Protein AF-A0A9E1PZZ2-F1 (afdb_monomer_lite)

pLDDT: mean 87.6, std 9.43, range [58.75, 97.75]

Secondary structure (DSSP, 8-state):
-HHHHHHHHHHHHHHHHGGGG-----EEEEEEEPPPHHHHHHTT-SS--S--EEEEEEE--TTSTTTT-EEEEEEE-TT--EEEEEE-TTSSEEEEEEBSSSEEEEEETTSSSP--EEEE-TT-SB----EE-TT--EE---

Radius of gyration: 22.01 Å; chains: 1; bounding box: 67×45×46 Å

Foldseek 3Di:
DVVVVVVVVVVVVCVVCVVVPDDDFDKDKDWDKDDDLVVLVVVPDDDDSHIWIWIFIAGCDPPDPRHGHGPDTGTDPSPWAWADWDAWPVSQKIWTFTAQAQWIWMWGPPDPPTDTDIDGRPVPRGQHDWDADPVRDTDGDD

Structure (mmCIF, N/CA/C/O backbone):
data_AF-A0A9E1PZZ2-F1
#
_entry.id   AF-A0A9E1PZZ2-F1
#
loop_
_atom_site.group_PDB
_atom_site.id
_atom_site.type_symbol
_atom_site.label_atom_id
_atom_site.label_alt_id
_atom_site.label_comp_id
_atom_site.label_asym_id
_atom_site.label_entity_id
_atom_site.label_seq_id
_atom_site.pdbx_PDB_ins_code
_atom_site.Cartn_x
_atom_site.Cartn_y
_atom_site.Cartn_z
_atom_site.occupancy
_atom_site.B_iso_or_equiv
_atom_site.auth_seq_id
_atom_site.auth_comp_id
_atom_site.auth_asym_id
_atom_site.auth_atom_id
_atom_site.pdbx_PDB_model_num
ATOM 1 N N . MET A 1 1 ? -44.918 -27.837 21.536 1.00 60.53 1 MET A N 1
ATOM 2 C CA . MET A 1 1 ? -45.113 -26.482 20.959 1.00 60.53 1 MET A CA 1
ATOM 3 C C . MET A 1 1 ? -44.473 -25.364 21.783 1.00 60.53 1 MET A C 1
ATOM 5 O O . MET A 1 1 ? -43.634 -24.670 21.232 1.00 60.53 1 MET A O 1
ATOM 9 N N . ARG A 1 2 ? -44.773 -25.207 23.084 1.00 61.25 2 ARG A N 1
ATOM 10 C CA . ARG A 1 2 ? -44.131 -24.196 23.960 1.00 61.25 2 ARG A CA 1
ATOM 11 C C . ARG A 1 2 ? -42.585 -24.153 23.950 1.00 61.25 2 ARG A C 1
ATOM 13 O O . ARG A 1 2 ? -42.059 -23.053 23.819 1.00 61.25 2 ARG A O 1
ATOM 20 N N . PRO A 1 3 ? -41.846 -25.280 24.020 1.00 66.56 3 PRO A N 1
ATOM 21 C CA . PRO A 1 3 ? -40.379 -25.225 23.999 1.00 66.56 3 PRO A CA 1
ATOM 22 C C . PRO A 1 3 ? -39.826 -24.777 22.638 1.00 66.56 3 PRO A C 1
ATOM 24 O O . PRO A 1 3 ? -38.843 -24.049 22.586 1.00 66.56 3 PRO A O 1
ATOM 27 N N . LEU A 1 4 ? -40.509 -25.124 21.541 1.00 66.44 4 LEU A N 1
ATOM 28 C CA . LEU A 1 4 ? -40.108 -24.749 20.182 1.00 66.44 4 LEU A CA 1
ATOM 29 C C . LEU A 1 4 ? -40.251 -23.235 19.946 1.00 66.44 4 LEU A C 1
ATOM 31 O O . LEU A 1 4 ? -39.358 -22.604 19.393 1.00 66.44 4 LEU A O 1
ATOM 35 N N . ILE A 1 5 ? -41.353 -22.649 20.427 1.00 72.62 5 ILE A N 1
ATOM 36 C CA . ILE A 1 5 ? -41.614 -21.202 20.355 1.00 72.62 5 ILE A CA 1
ATOM 37 C C . ILE A 1 5 ? -40.597 -20.430 21.211 1.00 72.62 5 ILE A C 1
ATOM 39 O O . ILE A 1 5 ? -40.106 -19.386 20.791 1.00 72.62 5 ILE A O 1
ATOM 43 N N . SER A 1 6 ? -40.230 -20.970 22.378 1.00 73.38 6 SER A N 1
ATOM 44 C CA . SER A 1 6 ? -39.243 -20.353 23.270 1.00 73.38 6 SER A CA 1
ATOM 45 C C . SER A 1 6 ? -37.824 -20.371 22.684 1.00 73.38 6 SER A C 1
ATOM 47 O O . SER A 1 6 ? -37.115 -19.371 22.782 1.00 73.38 6 SER A O 1
ATOM 49 N N . CYS A 1 7 ? -37.416 -21.464 22.028 1.00 76.19 7 CYS A N 1
ATOM 50 C CA . CYS A 1 7 ? -36.134 -21.531 21.318 1.00 76.19 7 CYS A CA 1
ATOM 51 C C . CYS A 1 7 ? -36.087 -20.576 20.118 1.00 76.19 7 CYS A C 1
ATOM 53 O O . CYS A 1 7 ? -35.076 -19.907 19.910 1.00 76.19 7 CYS A O 1
ATOM 55 N N . LEU A 1 8 ? -37.182 -20.471 19.358 1.00 77.50 8 LEU A N 1
ATOM 56 C CA . LEU A 1 8 ? -37.257 -19.582 18.198 1.00 77.50 8 LEU A CA 1
ATOM 57 C C . LEU A 1 8 ? -37.185 -18.102 18.610 1.00 77.50 8 LEU A C 1
ATOM 59 O O . LEU A 1 8 ? -36.470 -17.324 17.985 1.00 77.50 8 LEU A O 1
ATOM 63 N N . ALA A 1 9 ? -37.862 -17.728 19.700 1.00 79.06 9 ALA A N 1
ATOM 64 C CA . ALA A 1 9 ? -37.795 -16.378 20.255 1.00 79.06 9 ALA A CA 1
ATOM 65 C C . ALA A 1 9 ? -36.381 -16.023 20.746 1.00 79.06 9 ALA A C 1
ATOM 67 O O . ALA A 1 9 ? -35.890 -14.928 20.477 1.00 79.06 9 ALA A O 1
ATOM 68 N N . MET A 1 10 ? -35.697 -16.955 21.417 1.00 79.25 10 MET A N 1
ATOM 69 C CA . MET A 1 10 ? -34.330 -16.741 21.901 1.00 79.25 10 MET A CA 1
ATOM 70 C C . MET A 1 10 ? -33.323 -16.609 20.746 1.00 79.25 10 MET A C 1
ATOM 72 O O . MET A 1 10 ? -32.471 -15.723 20.782 1.00 79.25 10 MET A O 1
ATOM 76 N N . ALA A 1 11 ? -33.462 -17.414 19.687 1.00 81.56 11 ALA A N 1
ATOM 77 C CA . ALA A 1 11 ? -32.647 -17.281 18.478 1.00 81.56 11 ALA A CA 1
ATOM 78 C C . ALA A 1 11 ? -32.848 -15.916 17.796 1.00 81.56 11 ALA A C 1
ATOM 80 O O . ALA A 1 11 ? -31.878 -15.285 17.379 1.00 81.56 11 ALA A O 1
ATOM 81 N N . LEU A 1 12 ? -34.089 -15.420 17.749 1.00 82.19 12 LEU A N 1
ATOM 82 C CA . LEU A 1 12 ? -34.405 -14.109 17.182 1.00 82.19 12 LEU A CA 1
ATOM 83 C C . LEU A 1 12 ? -33.720 -12.970 17.956 1.00 82.19 12 LEU A C 1
ATOM 85 O O . LEU A 1 12 ? -33.122 -12.082 17.353 1.00 82.19 12 LEU A O 1
ATOM 89 N N . VAL A 1 13 ? -33.754 -13.019 19.293 1.00 81.69 13 VAL A N 1
ATOM 90 C CA . VAL A 1 13 ? -33.103 -12.015 20.156 1.00 81.69 13 VAL A CA 1
ATOM 91 C C . VAL A 1 13 ? -31.589 -11.985 19.934 1.00 81.69 13 VAL A C 1
ATOM 93 O O . VAL A 1 13 ? -31.007 -10.904 19.847 1.00 81.69 13 VAL A O 1
ATOM 96 N N . VAL A 1 14 ? -30.953 -13.151 19.785 1.00 80.06 14 VAL A N 1
ATOM 97 C CA . VAL A 1 14 ? -29.512 -13.238 19.504 1.00 80.06 14 VAL A CA 1
ATOM 98 C C . VAL A 1 14 ? -29.174 -12.619 18.144 1.00 80.06 14 VAL A C 1
ATOM 100 O O . VAL A 1 14 ? -28.228 -11.838 18.058 1.00 80.06 14 VAL A O 1
ATOM 103 N N . VAL A 1 15 ? -29.969 -12.887 17.102 1.00 83.00 15 VAL A N 1
ATOM 104 C CA . VAL A 1 15 ? -29.759 -12.318 15.757 1.00 83.00 15 VAL A CA 1
ATOM 105 C C . VAL A 1 15 ? -29.866 -10.788 15.759 1.00 83.00 15 VAL A C 1
ATOM 107 O O . VAL A 1 15 ? -29.046 -10.121 15.133 1.00 83.00 15 VAL A O 1
ATOM 110 N N . PHE A 1 16 ? -30.818 -10.212 16.500 1.00 78.50 16 PHE A N 1
ATOM 111 C CA . PHE A 1 16 ? -30.976 -8.752 16.583 1.00 78.50 16 PHE A CA 1
ATOM 112 C C . PHE A 1 16 ? -29.943 -8.059 17.487 1.00 78.50 16 PHE A C 1
ATOM 114 O O . PHE A 1 16 ? -29.658 -6.876 17.295 1.00 78.50 16 PHE A O 1
ATOM 121 N N . ALA A 1 17 ? -29.366 -8.766 18.463 1.00 74.38 17 ALA A N 1
ATOM 122 C CA . ALA A 1 17 ? -28.331 -8.220 19.344 1.00 74.38 17 ALA A CA 1
ATOM 123 C C . ALA A 1 17 ? -26.915 -8.318 18.746 1.00 74.38 17 ALA A C 1
ATOM 125 O O . ALA A 1 17 ? -26.090 -7.439 18.995 1.00 74.38 17 ALA A O 1
ATOM 126 N N . ALA A 1 18 ? -26.642 -9.340 17.928 1.00 69.19 18 ALA A N 1
ATOM 127 C CA . ALA A 1 18 ? -25.339 -9.604 17.315 1.00 69.19 18 ALA A CA 1
ATOM 128 C C . ALA A 1 18 ? -24.690 -8.419 16.560 1.00 69.19 18 ALA A C 1
ATOM 130 O O . ALA A 1 18 ? -23.506 -8.169 16.798 1.00 69.19 18 ALA A O 1
ATOM 131 N N . PRO A 1 19 ? -25.391 -7.638 15.708 1.00 68.06 19 PRO A N 1
ATOM 132 C CA . PRO A 1 19 ? -24.743 -6.568 14.943 1.00 68.06 19 PRO A CA 1
ATOM 133 C C . PRO A 1 19 ? -24.208 -5.432 15.823 1.00 68.06 19 PRO A C 1
ATOM 135 O O . PRO A 1 19 ? -23.284 -4.739 15.413 1.00 68.06 19 PRO A O 1
ATOM 138 N N . LYS A 1 20 ? -24.713 -5.265 17.056 1.00 64.19 20 LYS A N 1
ATOM 139 C CA . LYS A 1 20 ? -24.199 -4.252 17.997 1.00 64.19 20 LYS A CA 1
ATOM 140 C C . LYS A 1 20 ? -22.818 -4.592 18.564 1.00 64.19 20 LYS A C 1
ATOM 142 O O . LYS A 1 20 ? -22.167 -3.718 19.127 1.00 64.19 20 LYS A O 1
ATOM 147 N N . PHE A 1 21 ? -22.381 -5.842 18.429 1.00 66.00 21 PHE A N 1
ATOM 148 C CA . PHE A 1 21 ? -21.064 -6.297 18.873 1.00 66.00 21 PHE A CA 1
ATOM 149 C C . PHE A 1 21 ? -20.049 -6.388 17.730 1.00 66.00 21 PHE A C 1
ATOM 151 O O . PHE A 1 21 ? -18.867 -6.613 17.986 1.00 66.00 21 PHE A O 1
ATOM 158 N N . ALA A 1 22 ? -20.477 -6.178 16.483 1.00 67.56 22 ALA A N 1
ATOM 159 C CA . ALA A 1 22 ? -19.568 -6.089 15.354 1.00 67.56 22 ALA A CA 1
ATOM 160 C C . ALA A 1 22 ? -18.898 -4.707 15.356 1.00 67.56 22 ALA A C 1
ATOM 162 O O . ALA A 1 22 ? -19.509 -3.704 14.991 1.00 67.56 22 ALA A O 1
ATOM 163 N N . LYS A 1 23 ? -17.634 -4.647 15.787 1.00 69.75 23 LYS A N 1
ATOM 164 C CA . LYS A 1 23 ? -16.780 -3.480 15.554 1.00 69.75 23 LYS A CA 1
ATOM 165 C C . LYS A 1 23 ? -16.082 -3.661 14.213 1.00 69.75 23 LYS A C 1
ATOM 167 O O . LYS A 1 23 ? -15.309 -4.600 14.055 1.00 69.75 23 LYS A O 1
ATOM 172 N N . SER A 1 24 ? -16.383 -2.785 13.262 1.00 77.62 24 SER A N 1
ATOM 173 C CA . SER A 1 24 ? -15.588 -2.642 12.046 1.00 77.62 24 SER A CA 1
ATOM 174 C C . SER A 1 24 ? -14.614 -1.500 12.268 1.00 77.62 24 SER A C 1
ATOM 176 O O . SER A 1 24 ? -15.032 -0.415 12.662 1.00 77.62 24 SER A O 1
ATOM 178 N N . GLU A 1 25 ? -13.337 -1.740 12.014 1.00 86.69 25 GLU A N 1
ATOM 179 C CA . GLU A 1 25 ? -12.354 -0.666 11.915 1.00 86.69 25 GLU A CA 1
ATOM 180 C C 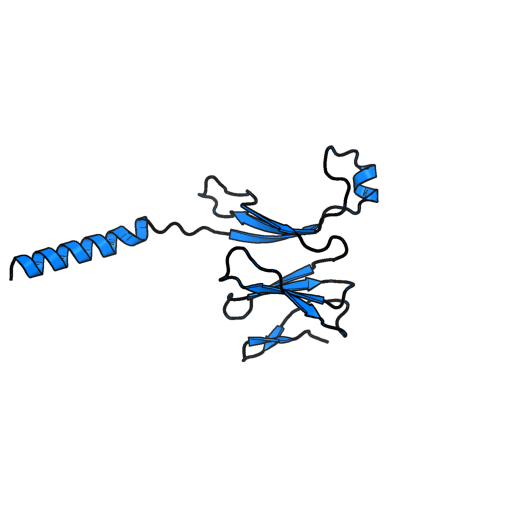. GLU A 1 25 ? -12.547 0.052 10.570 1.00 86.69 25 GLU A C 1
ATOM 182 O O . GLU A 1 25 ? -12.947 -0.574 9.581 1.00 86.69 25 GLU A O 1
ATOM 187 N N . ILE A 1 26 ? -12.282 1.359 10.524 1.00 94.00 26 ILE A N 1
ATOM 188 C CA . ILE A 1 26 ? -12.217 2.118 9.271 1.00 94.00 26 ILE A CA 1
ATOM 189 C C . ILE A 1 26 ? -10.750 2.464 9.069 1.00 94.00 26 ILE A C 1
ATOM 191 O O . ILE A 1 26 ? -10.209 3.316 9.764 1.00 94.00 26 ILE A O 1
ATOM 195 N N . LEU A 1 27 ? -10.086 1.764 8.152 1.00 94.25 27 LEU A N 1
ATOM 196 C CA . LEU A 1 27 ? -8.637 1.844 7.986 1.00 94.25 27 LEU A CA 1
ATOM 197 C C . LEU A 1 27 ? -8.257 2.455 6.638 1.00 94.25 27 LEU A C 1
ATOM 199 O O . LEU A 1 27 ? -8.891 2.184 5.619 1.00 94.25 27 LEU A O 1
ATOM 203 N N . ALA A 1 28 ? -7.172 3.222 6.631 1.00 95.12 28 ALA A N 1
ATOM 204 C CA . ALA A 1 28 ? -6.498 3.692 5.429 1.00 95.12 28 ALA A CA 1
ATOM 205 C C . ALA A 1 28 ? -5.134 3.009 5.279 1.00 95.12 28 ALA A C 1
ATOM 207 O O . ALA A 1 28 ? -4.408 2.817 6.253 1.00 95.12 28 ALA A O 1
ATOM 208 N N . MET A 1 29 ? -4.773 2.682 4.040 1.00 94.75 29 MET A N 1
ATOM 209 C CA . MET A 1 29 ? -3.437 2.226 3.669 1.00 94.75 29 MET A CA 1
ATOM 210 C C . MET A 1 29 ? -2.712 3.371 2.962 1.00 94.75 29 MET A C 1
ATOM 212 O O . MET A 1 29 ? -3.225 3.899 1.976 1.00 94.75 29 MET A O 1
ATOM 216 N N . MET A 1 30 ? -1.538 3.758 3.459 1.00 95.69 30 MET A N 1
ATOM 217 C CA . MET A 1 30 ? -0.820 4.938 2.980 1.00 95.69 30 MET A CA 1
ATOM 218 C C . MET A 1 30 ? 0.648 4.622 2.703 1.00 95.69 30 MET A C 1
ATOM 220 O O . MET A 1 30 ? 1.376 4.223 3.611 1.00 95.69 30 MET A O 1
ATOM 224 N N . ASN A 1 31 ? 1.088 4.855 1.464 1.00 95.50 31 ASN A N 1
ATOM 225 C CA . ASN A 1 31 ? 2.511 4.890 1.134 1.00 95.50 31 ASN A CA 1
ATOM 226 C C . ASN A 1 31 ? 3.160 6.074 1.854 1.00 95.50 31 ASN A C 1
ATOM 228 O O . ASN A 1 31 ? 2.625 7.184 1.840 1.00 95.50 31 ASN A O 1
ATOM 232 N N . TYR A 1 32 ? 4.323 5.854 2.455 1.00 94.38 32 TYR A N 1
ATOM 233 C CA . TYR A 1 32 ? 5.124 6.933 3.012 1.00 94.38 32 TYR A CA 1
ATOM 234 C C . TYR A 1 32 ? 6.594 6.750 2.648 1.00 94.38 32 TYR A C 1
ATOM 236 O O . TYR A 1 32 ? 7.106 5.632 2.572 1.00 94.38 32 TYR A O 1
ATOM 244 N N . GLU A 1 33 ? 7.292 7.872 2.522 1.00 92.38 33 GLU A N 1
ATOM 245 C CA . GLU A 1 33 ? 8.747 7.923 2.508 1.00 92.38 33 GLU A CA 1
ATOM 246 C C . GLU A 1 33 ? 9.242 8.980 3.499 1.00 92.38 33 GLU A C 1
ATOM 248 O O . GLU A 1 33 ? 8.584 9.989 3.763 1.00 92.38 33 GLU A O 1
ATOM 253 N N . SER A 1 34 ? 10.421 8.756 4.068 1.00 89.69 34 SER A N 1
ATOM 254 C CA . SER A 1 34 ? 11.164 9.822 4.728 1.00 89.69 34 SER A CA 1
ATOM 255 C C . SER A 1 34 ? 11.982 10.602 3.702 1.00 89.69 34 SER A C 1
ATOM 257 O O . SER A 1 34 ? 12.267 10.125 2.604 1.00 89.69 34 SER A O 1
ATOM 259 N N . LYS A 1 35 ? 12.500 11.766 4.109 1.00 85.69 35 LYS A N 1
ATOM 260 C CA . LYS A 1 35 ? 13.506 12.463 3.302 1.00 85.69 35 LYS A CA 1
ATOM 261 C C . LYS A 1 35 ? 14.745 11.581 3.056 1.00 85.69 35 LYS A C 1
ATOM 263 O O . LYS A 1 35 ? 15.025 10.688 3.866 1.00 85.69 35 LYS A O 1
ATOM 268 N N . PRO A 1 36 ? 15.523 11.862 1.995 1.00 84.19 36 PRO A N 1
ATOM 269 C CA . PRO A 1 36 ? 16.820 11.231 1.781 1.00 84.19 36 PRO A CA 1
ATOM 270 C C . PRO A 1 36 ? 17.743 11.399 2.993 1.00 84.19 36 PRO A C 1
ATOM 272 O O . PRO A 1 36 ? 17.677 12.410 3.698 1.00 84.19 36 PRO A O 1
ATOM 275 N N . ALA A 1 37 ? 18.643 10.436 3.206 1.00 82.38 37 ALA A N 1
ATOM 276 C CA . ALA A 1 37 ? 19.528 10.403 4.373 1.00 82.38 37 ALA A CA 1
ATOM 277 C C . ALA A 1 37 ? 20.340 11.701 4.547 1.00 82.38 37 ALA A C 1
ATOM 279 O O . ALA A 1 37 ? 20.471 12.212 5.658 1.00 82.38 37 ALA A O 1
ATOM 280 N N . ASP A 1 38 ? 20.833 12.288 3.455 1.00 81.75 38 ASP A N 1
ATOM 281 C CA . ASP A 1 38 ? 21.615 13.527 3.520 1.00 81.75 38 ASP A CA 1
ATOM 282 C C . ASP A 1 38 ? 20.765 14.745 3.902 1.00 81.75 38 ASP A C 1
ATOM 284 O O . ASP A 1 38 ? 21.204 15.592 4.682 1.00 81.75 38 ASP A O 1
ATOM 288 N N . SER A 1 39 ? 19.503 14.791 3.465 1.00 83.06 39 SER A N 1
ATOM 289 C CA . SER A 1 39 ? 18.546 15.797 3.932 1.00 83.06 39 SER A CA 1
ATOM 290 C C . SER A 1 39 ? 18.179 15.595 5.405 1.00 83.06 39 SER A C 1
ATOM 292 O O . SER A 1 39 ? 18.058 16.573 6.140 1.00 83.06 39 SER A O 1
ATOM 294 N N . LEU A 1 40 ? 18.034 14.349 5.870 1.00 80.56 40 LEU A N 1
ATOM 295 C CA . LEU A 1 40 ? 17.760 14.049 7.281 1.00 80.56 40 LEU A CA 1
ATOM 296 C C . LEU A 1 40 ? 18.913 14.486 8.195 1.00 80.56 40 LEU A C 1
ATOM 298 O O . LEU A 1 40 ? 18.663 15.052 9.261 1.00 80.56 40 LEU A O 1
ATOM 302 N N . LYS A 1 41 ? 20.171 14.299 7.767 1.00 78.19 41 LYS A N 1
ATOM 303 C CA . LYS A 1 41 ? 21.357 14.796 8.492 1.00 78.19 41 LYS A CA 1
ATOM 304 C C . LYS A 1 41 ? 21.322 16.318 8.655 1.00 78.19 41 LYS A C 1
ATOM 306 O O . LYS A 1 41 ? 21.615 16.818 9.740 1.00 78.19 41 LYS A O 1
ATOM 311 N N . ALA A 1 42 ? 20.932 17.047 7.606 1.00 81.31 42 ALA A N 1
ATOM 312 C CA . ALA A 1 42 ? 20.863 18.508 7.630 1.00 81.31 42 ALA A CA 1
ATOM 313 C C . ALA A 1 42 ? 19.786 19.047 8.591 1.00 81.31 42 ALA A C 1
ATOM 315 O O . ALA A 1 42 ? 19.959 20.117 9.170 1.00 81.31 42 ALA A O 1
ATOM 316 N N . LEU A 1 43 ? 18.699 18.296 8.804 1.00 81.31 43 LEU A N 1
ATOM 317 C CA . LEU A 1 43 ? 17.570 18.724 9.635 1.00 81.31 43 LEU A CA 1
ATOM 318 C C . LEU A 1 43 ? 17.801 18.586 11.150 1.00 81.31 43 LEU A C 1
ATOM 320 O O . LEU A 1 43 ? 16.936 18.995 11.920 1.00 81.31 43 LEU A O 1
ATOM 324 N N . LYS A 1 44 ? 18.941 18.029 11.593 1.00 77.06 44 LYS A N 1
ATOM 325 C CA . LYS A 1 44 ? 19.305 17.844 13.018 1.00 77.06 44 LYS A CA 1
ATOM 326 C C . LYS A 1 44 ? 18.192 17.208 13.878 1.00 77.06 44 LYS A C 1
ATOM 328 O O . LYS A 1 44 ? 18.121 17.455 15.079 1.00 77.06 44 LYS A O 1
ATOM 333 N N . LEU A 1 45 ? 17.332 16.384 13.275 1.00 76.69 45 LEU A N 1
ATOM 334 C CA . LEU A 1 45 ? 16.214 15.743 13.967 1.00 76.69 45 LEU A CA 1
ATOM 335 C C . LEU A 1 45 ? 16.717 14.660 14.931 1.00 76.69 45 LEU A C 1
ATOM 337 O O . LEU A 1 45 ? 17.683 13.946 14.646 1.00 76.69 45 LEU A O 1
ATOM 341 N N . THR A 1 46 ? 16.033 14.506 16.063 1.00 70.75 46 THR A N 1
ATOM 342 C CA . THR A 1 46 ? 16.231 13.381 16.982 1.00 70.75 46 THR A CA 1
ATOM 343 C C . THR A 1 46 ? 15.423 12.188 16.469 1.00 70.75 46 THR A C 1
ATOM 345 O O . THR A 1 46 ? 14.216 12.117 16.681 1.00 70.75 46 THR A O 1
ATOM 348 N N . GLY A 1 47 ? 16.062 11.283 15.725 1.00 72.25 47 GLY A N 1
ATOM 349 C CA . GLY A 1 47 ? 15.408 10.115 15.128 1.00 72.25 47 GLY A CA 1
ATOM 350 C C . GLY A 1 47 ? 16.328 9.315 14.203 1.00 72.25 47 GLY A C 1
ATOM 351 O O . GLY A 1 47 ? 17.514 9.629 14.071 1.00 72.25 47 GLY A O 1
ATOM 352 N N . ALA A 1 48 ? 15.781 8.274 13.566 1.00 72.06 48 ALA A N 1
ATOM 353 C CA . ALA A 1 48 ? 16.503 7.470 12.580 1.00 72.06 48 ALA A CA 1
ATOM 354 C C . ALA A 1 48 ? 17.003 8.351 11.421 1.00 72.06 48 ALA A C 1
ATOM 356 O O . ALA A 1 48 ? 16.268 9.193 10.906 1.00 72.06 48 ALA A O 1
ATOM 357 N N . ARG A 1 49 ? 18.268 8.166 11.026 1.00 77.69 49 ARG A N 1
ATOM 358 C CA . ARG A 1 49 ? 18.937 8.977 9.989 1.00 77.69 49 ARG A CA 1
ATOM 359 C C . ARG A 1 49 ? 18.979 8.310 8.616 1.00 77.69 49 ARG A C 1
ATOM 361 O O . ARG A 1 49 ? 19.567 8.857 7.686 1.00 77.69 49 ARG A O 1
ATOM 368 N N . GLU A 1 50 ? 18.386 7.133 8.503 1.00 85.50 50 GLU A N 1
ATOM 369 C CA . GLU A 1 50 ? 18.299 6.376 7.260 1.00 85.50 50 GLU A CA 1
ATOM 370 C C . GLU A 1 50 ? 17.000 6.714 6.532 1.00 85.50 50 GLU A C 1
ATOM 372 O O . GLU A 1 50 ? 15.986 7.012 7.169 1.00 85.50 50 GLU A O 1
ATOM 377 N N . ARG A 1 51 ? 17.033 6.659 5.194 1.00 88.75 51 ARG A N 1
ATOM 378 C CA . ARG A 1 51 ? 15.807 6.765 4.403 1.00 88.75 51 ARG A CA 1
ATOM 379 C C . ARG A 1 51 ? 14.920 5.571 4.743 1.00 88.75 51 ARG A C 1
ATOM 381 O O . ARG A 1 51 ? 15.381 4.434 4.728 1.00 88.75 51 ARG A O 1
ATOM 388 N N . ARG A 1 52 ? 13.655 5.832 5.042 1.00 91.75 52 ARG A N 1
ATOM 389 C CA . ARG A 1 52 ? 12.636 4.812 5.263 1.00 91.75 52 ARG A CA 1
ATOM 390 C C . ARG A 1 52 ? 11.568 4.947 4.205 1.00 91.75 52 ARG A C 1
ATOM 392 O O . ARG A 1 52 ? 11.184 6.055 3.848 1.00 91.75 52 ARG A O 1
ATOM 399 N N . GLU A 1 53 ? 11.060 3.809 3.784 1.00 93.69 53 GLU A N 1
ATOM 400 C CA . GLU A 1 53 ? 9.890 3.713 2.937 1.00 93.69 53 G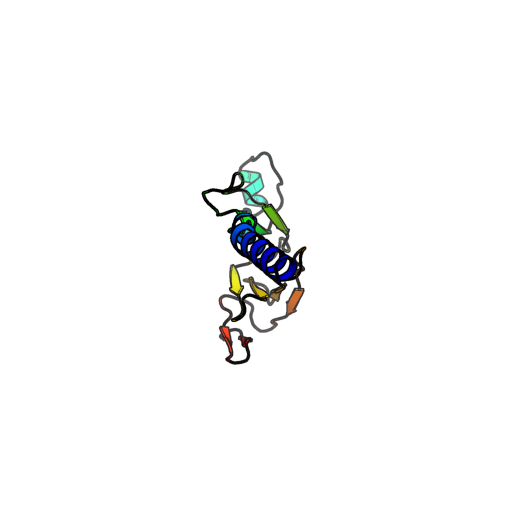LU A CA 1
ATOM 401 C C . GLU A 1 53 ? 9.022 2.578 3.451 1.00 93.69 53 GLU A C 1
ATOM 403 O O . GLU A 1 53 ? 9.528 1.601 4.016 1.00 93.69 53 GLU A O 1
ATOM 408 N N . GLY A 1 54 ? 7.717 2.720 3.308 1.00 94.81 54 GLY A N 1
ATOM 409 C CA . GLY A 1 54 ? 6.801 1.727 3.820 1.00 94.81 54 GLY A CA 1
ATOM 410 C C . GLY A 1 54 ? 5.357 2.053 3.524 1.00 94.81 54 GLY A C 1
ATOM 411 O O . GLY A 1 54 ? 5.025 3.013 2.825 1.00 94.81 54 GLY A O 1
ATOM 412 N N . ILE A 1 55 ? 4.504 1.223 4.102 1.00 96.00 55 ILE A N 1
ATOM 413 C CA . ILE A 1 55 ? 3.064 1.388 4.079 1.00 96.00 55 ILE A CA 1
ATOM 414 C C . ILE A 1 55 ? 2.570 1.448 5.513 1.00 96.00 55 ILE A C 1
ATOM 416 O O . ILE A 1 55 ? 2.757 0.509 6.287 1.00 96.00 55 ILE A O 1
ATOM 420 N N . ALA A 1 56 ? 1.909 2.547 5.849 1.00 96.06 56 ALA A N 1
ATOM 421 C CA 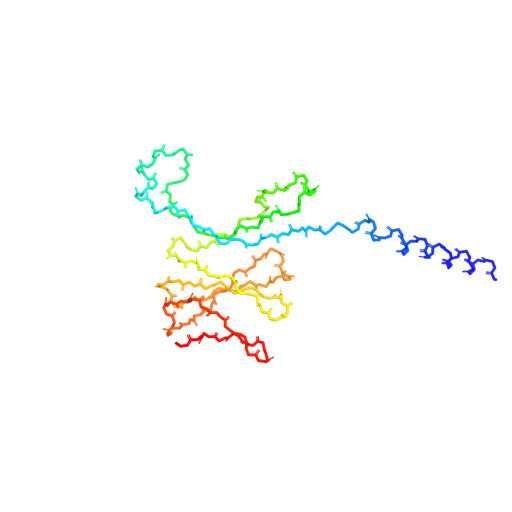. ALA A 1 56 ? 1.226 2.712 7.116 1.00 96.06 56 ALA A CA 1
ATOM 422 C C . ALA A 1 56 ? -0.233 2.258 6.986 1.00 96.06 56 ALA A C 1
ATOM 424 O O . ALA A 1 56 ? -0.930 2.650 6.049 1.00 96.06 56 ALA A O 1
ATOM 425 N N . ILE A 1 57 ? -0.699 1.466 7.951 1.00 95.31 57 ILE A N 1
ATOM 426 C CA . ILE A 1 57 ? -2.124 1.214 8.178 1.00 95.31 57 ILE A CA 1
ATOM 427 C C . ILE A 1 57 ? -2.580 2.171 9.270 1.00 95.31 57 ILE A C 1
ATOM 429 O O . ILE A 1 57 ? -2.098 2.084 10.399 1.00 95.31 57 ILE A O 1
ATOM 433 N N . ILE A 1 58 ? -3.464 3.100 8.927 1.00 97.25 58 ILE A N 1
ATOM 434 C CA . ILE A 1 58 ? -3.907 4.188 9.801 1.00 97.25 58 ILE A CA 1
ATOM 435 C C . ILE A 1 58 ? -5.381 3.998 10.120 1.00 97.25 58 ILE A C 1
ATOM 437 O O . ILE A 1 58 ? -6.178 3.755 9.217 1.00 97.25 58 ILE A O 1
ATOM 441 N N . ASP A 1 59 ? -5.744 4.143 11.388 1.00 97.31 59 ASP A N 1
ATOM 442 C CA . ASP A 1 59 ? -7.148 4.220 11.777 1.00 97.31 59 ASP A CA 1
ATOM 443 C C . ASP A 1 59 ? -7.721 5.584 11.393 1.00 97.31 59 ASP A C 1
ATOM 445 O O . ASP A 1 59 ? -7.232 6.629 11.829 1.00 97.31 59 ASP A O 1
ATOM 449 N N . VAL A 1 60 ? -8.749 5.576 10.557 1.00 97.50 60 VAL A N 1
ATOM 450 C CA . VAL A 1 60 ? -9.429 6.774 10.067 1.00 97.50 60 VAL A CA 1
ATOM 451 C C . VAL A 1 60 ? -10.896 6.816 10.495 1.00 97.50 60 VAL A C 1
ATOM 453 O O . VAL A 1 60 ? -11.640 7.654 9.989 1.00 97.50 60 VAL A O 1
ATOM 456 N N . ASP A 1 61 ? -11.323 5.976 11.448 1.00 96.25 61 ASP A N 1
ATOM 457 C CA . ASP A 1 61 ? -12.635 6.122 12.085 1.00 96.25 61 ASP A CA 1
ATOM 458 C C . ASP A 1 61 ? -12.609 7.296 13.077 1.00 96.25 61 ASP A C 1
ATOM 460 O O . ASP A 1 61 ? -11.960 7.195 14.121 1.00 96.25 61 ASP A O 1
ATOM 464 N N . PRO A 1 62 ? -13.331 8.404 12.822 1.00 95.38 62 PRO A N 1
ATOM 465 C CA . PRO A 1 62 ? -13.340 9.560 13.719 1.00 95.38 62 PRO A CA 1
ATOM 466 C C . PRO A 1 62 ? -13.890 9.252 15.119 1.00 95.38 62 PRO A C 1
ATOM 468 O O . PRO A 1 62 ? -13.659 10.027 16.046 1.00 95.38 62 PRO A O 1
ATOM 471 N N . ASN A 1 63 ? -14.617 8.144 15.295 1.00 93.38 63 ASN A N 1
ATOM 472 C CA . ASN A 1 63 ? -15.169 7.732 16.585 1.00 93.38 63 ASN A CA 1
ATOM 473 C C . ASN A 1 63 ? -14.242 6.778 17.354 1.00 93.38 63 ASN A C 1
ATOM 475 O O . ASN A 1 63 ? -14.518 6.456 18.515 1.00 93.38 63 ASN A O 1
ATOM 479 N N . ALA A 1 64 ? -13.160 6.302 16.732 1.00 93.12 64 ALA A N 1
ATOM 480 C CA . ALA A 1 64 ? -12.243 5.375 17.369 1.00 93.12 64 ALA A CA 1
ATOM 481 C C . ALA A 1 64 ? -11.276 6.105 18.326 1.00 93.12 64 ALA A C 1
ATOM 483 O O . ALA A 1 64 ? -10.730 7.156 17.987 1.00 93.12 64 ALA A O 1
ATOM 484 N N . PRO A 1 65 ? -10.939 5.524 19.498 1.00 94.44 65 PRO A N 1
ATOM 485 C CA . PRO A 1 65 ? -9.870 6.036 20.375 1.00 94.44 65 PRO A CA 1
ATOM 486 C C . PRO A 1 65 ? -8.476 6.047 19.719 1.00 94.44 65 PRO A C 1
ATOM 488 O O . PRO A 1 65 ? -7.495 6.577 20.262 1.00 94.44 65 PRO A O 1
ATOM 491 N N . THR A 1 66 ? -8.366 5.372 18.583 1.00 96.62 66 THR A N 1
ATOM 492 C CA . THR A 1 66 ? -7.170 5.205 17.771 1.00 96.62 66 THR A CA 1
ATOM 493 C C . THR A 1 66 ? -7.174 6.073 16.518 1.00 96.62 66 THR A C 1
ATOM 495 O O . THR A 1 66 ? -6.185 6.023 15.797 1.00 96.62 66 THR A O 1
ATOM 498 N N . PHE A 1 67 ? -8.189 6.922 16.305 1.00 97.19 67 PHE A N 1
ATOM 499 C CA . PHE A 1 67 ? -8.258 7.838 15.166 1.00 97.19 67 PHE A CA 1
ATOM 500 C C . PHE A 1 67 ? -6.933 8.581 14.928 1.00 97.19 67 PHE A C 1
ATOM 502 O O . PHE A 1 67 ? -6.358 9.183 15.841 1.00 97.19 67 PHE A O 1
ATOM 509 N N . GLY A 1 68 ? -6.436 8.512 13.694 1.00 96.69 68 GLY A N 1
ATOM 510 C CA . GLY A 1 68 ? -5.184 9.118 13.244 1.00 96.69 68 GLY A CA 1
ATOM 511 C C . GLY A 1 68 ? -3.911 8.368 13.648 1.00 96.69 68 GLY A C 1
ATOM 512 O O . GLY A 1 68 ? -2.815 8.822 13.318 1.00 96.69 68 GLY A O 1
ATOM 513 N N . LYS A 1 69 ? -4.004 7.235 14.355 1.00 97.75 69 LYS A N 1
ATOM 514 C CA . LYS A 1 69 ? -2.830 6.445 14.754 1.00 97.75 69 LYS A CA 1
ATOM 515 C C . LYS A 1 69 ? -2.458 5.428 13.682 1.00 97.75 69 LYS A C 1
ATOM 517 O O . LYS A 1 69 ? -3.319 4.793 13.078 1.00 97.75 69 LYS A O 1
ATOM 522 N N . ILE A 1 70 ? -1.152 5.230 13.512 1.00 96.50 70 ILE A N 1
ATOM 523 C CA . ILE A 1 70 ? -0.600 4.116 12.739 1.00 96.50 70 ILE A CA 1
ATOM 524 C C . ILE A 1 70 ? -0.758 2.846 13.581 1.00 96.50 70 ILE A C 1
ATOM 526 O O . ILE A 1 70 ? -0.155 2.728 14.648 1.00 96.50 70 ILE A O 1
ATOM 530 N N . LEU A 1 71 ? -1.576 1.912 13.105 1.00 94.44 71 LEU A N 1
ATOM 531 C CA . LEU A 1 71 ? -1.817 0.614 13.735 1.00 94.44 71 LEU A CA 1
ATOM 532 C C . LEU A 1 71 ? -0.807 -0.445 13.282 1.00 94.44 71 LEU A C 1
ATOM 534 O O . LEU A 1 71 ? -0.492 -1.363 14.036 1.00 94.44 71 LEU A O 1
ATOM 538 N N . ALA A 1 72 ? -0.290 -0.315 12.058 1.00 93.25 72 ALA A N 1
ATOM 539 C CA . ALA A 1 72 ? 0.763 -1.173 11.534 1.00 93.25 72 ALA A CA 1
ATOM 540 C C . ALA A 1 72 ? 1.676 -0.408 10.570 1.00 93.25 72 ALA A C 1
ATOM 542 O O . ALA A 1 72 ? 1.222 0.460 9.825 1.00 93.25 72 ALA A O 1
ATOM 543 N N . ASP A 1 73 ? 2.955 -0.774 10.576 1.00 93.44 73 ASP A N 1
ATOM 544 C CA . ASP A 1 73 ? 3.987 -0.268 9.673 1.00 93.44 73 ASP A CA 1
ATOM 545 C C . ASP A 1 73 ? 4.573 -1.457 8.900 1.00 93.44 73 ASP A C 1
ATOM 547 O O . ASP A 1 73 ? 5.089 -2.405 9.500 1.00 93.44 73 ASP A O 1
ATOM 551 N N . ILE A 1 74 ? 4.431 -1.436 7.575 1.00 93.50 74 ILE A N 1
ATOM 552 C CA . ILE A 1 74 ? 4.926 -2.478 6.679 1.00 93.50 74 ILE A CA 1
ATOM 553 C C . ILE A 1 74 ? 6.121 -1.904 5.912 1.00 93.50 74 ILE A C 1
ATOM 555 O O . ILE A 1 74 ? 5.923 -1.118 4.982 1.00 93.50 74 ILE A O 1
ATOM 559 N N . PRO A 1 75 ? 7.361 -2.285 6.261 1.00 93.00 75 PRO A N 1
ATOM 560 C CA . PRO A 1 75 ? 8.538 -1.716 5.625 1.00 93.00 75 PRO A CA 1
ATOM 561 C C . PRO A 1 75 ? 8.637 -2.149 4.159 1.00 93.00 75 PRO A C 1
ATOM 563 O O . PRO A 1 75 ? 8.438 -3.319 3.820 1.00 93.00 75 PRO A O 1
ATOM 566 N N . LEU A 1 76 ? 9.008 -1.202 3.302 1.00 93.19 76 LEU A N 1
ATOM 567 C CA . LEU A 1 76 ? 9.426 -1.442 1.925 1.00 93.19 76 LEU A CA 1
ATOM 568 C C . LEU A 1 76 ? 10.950 -1.262 1.813 1.00 93.19 76 LEU A C 1
ATOM 570 O O . LEU A 1 76 ? 11.569 -0.659 2.697 1.00 93.19 76 LEU A O 1
ATOM 574 N N . PRO A 1 77 ? 11.595 -1.793 0.758 1.00 91.62 77 PRO A N 1
ATOM 575 C CA . PRO A 1 77 ? 13.009 -1.525 0.517 1.00 91.62 77 PRO A CA 1
ATOM 576 C C . PRO A 1 77 ? 13.293 -0.019 0.472 1.00 91.62 77 PRO A C 1
ATOM 578 O O . PRO A 1 77 ? 12.635 0.723 -0.248 1.00 91.62 77 PRO A O 1
ATOM 581 N N . ALA A 1 78 ? 14.294 0.434 1.229 1.00 89.75 78 ALA A N 1
ATOM 582 C CA . ALA A 1 78 ? 14.622 1.854 1.378 1.00 89.75 78 ALA A CA 1
ATOM 583 C C . ALA A 1 78 ? 15.177 2.519 0.106 1.00 89.75 78 ALA A C 1
ATOM 585 O O . ALA A 1 78 ? 15.400 3.729 0.093 1.00 89.75 78 ALA A O 1
ATOM 586 N N . ASP A 1 79 ? 15.436 1.747 -0.945 1.00 89.38 79 ASP A N 1
ATOM 587 C CA . ASP A 1 79 ? 15.855 2.218 -2.263 1.00 89.38 79 ASP A CA 1
ATOM 588 C C . ASP A 1 79 ? 14.707 2.226 -3.286 1.00 89.38 79 ASP A C 1
ATOM 590 O O . ASP A 1 79 ? 14.935 2.534 -4.456 1.00 89.38 79 ASP A O 1
ATOM 594 N N . LEU A 1 80 ? 13.495 1.851 -2.870 1.00 90.69 80 LEU A N 1
ATOM 595 C CA . LEU A 1 80 ? 12.287 1.950 -3.678 1.00 90.69 80 LEU A CA 1
ATOM 596 C C . LEU A 1 80 ? 11.829 3.417 -3.786 1.00 90.69 80 LEU A C 1
ATOM 598 O O . LEU A 1 80 ? 12.399 4.305 -3.156 1.00 90.69 80 LEU A O 1
ATOM 602 N N . VAL A 1 81 ? 10.848 3.659 -4.653 1.00 93.44 81 VAL A N 1
ATOM 603 C CA . VAL A 1 81 ? 10.037 4.880 -4.697 1.00 93.44 81 VAL A CA 1
ATOM 604 C C . VAL A 1 81 ? 8.597 4.438 -4.963 1.00 93.4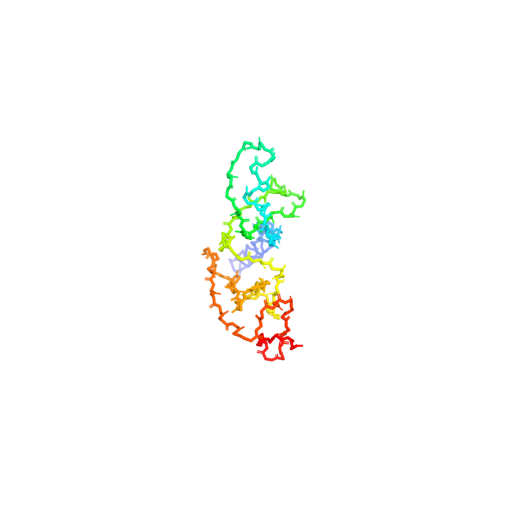4 81 VAL A C 1
ATOM 606 O O . VAL A 1 81 ? 8.137 4.439 -6.105 1.00 93.44 81 VAL A O 1
ATOM 609 N N . ALA A 1 82 ? 7.922 3.934 -3.933 1.00 95.00 82 ALA A N 1
ATOM 610 C CA . ALA A 1 82 ? 6.537 3.494 -3.980 1.00 95.00 82 ALA A CA 1
ATOM 611 C C . ALA A 1 82 ? 5.648 4.672 -4.366 1.00 95.00 82 ALA A C 1
ATOM 613 O O . ALA A 1 82 ? 5.727 5.740 -3.758 1.00 95.00 82 ALA A O 1
ATOM 614 N N . HIS A 1 83 ? 4.813 4.478 -5.383 1.00 95.56 83 HIS A N 1
ATOM 615 C CA . HIS A 1 83 ? 4.089 5.584 -5.997 1.00 95.56 83 HIS A CA 1
ATOM 616 C C . HIS A 1 83 ? 2.593 5.509 -5.710 1.00 95.56 83 HIS A C 1
ATOM 618 O O . HIS A 1 83 ? 2.079 6.272 -4.894 1.00 95.56 83 HIS A O 1
ATOM 624 N N . HIS A 1 84 ? 1.907 4.517 -6.270 1.00 96.06 84 HIS A N 1
ATOM 625 C CA . HIS A 1 84 ? 0.469 4.342 -6.100 1.00 96.06 84 HIS A CA 1
ATOM 626 C C . HIS A 1 84 ? 0.128 2.986 -5.481 1.00 96.06 84 HIS A C 1
ATOM 628 O O . HIS A 1 84 ? 0.900 2.029 -5.567 1.00 96.06 84 HIS A O 1
ATOM 634 N N . ILE A 1 85 ? -1.050 2.912 -4.854 1.00 96.06 85 ILE A N 1
ATOM 635 C CA . ILE A 1 85 ? -1.664 1.671 -4.374 1.00 96.06 85 ILE A CA 1
ATOM 636 C C . ILE A 1 85 ? -2.957 1.452 -5.160 1.00 96.06 85 ILE A C 1
ATOM 638 O O . ILE A 1 85 ? -3.889 2.248 -5.059 1.00 96.06 85 ILE A O 1
ATOM 642 N N . PHE A 1 86 ? -3.032 0.358 -5.909 1.00 96.31 86 PHE A N 1
ATOM 643 C CA . PHE A 1 86 ? -4.215 -0.042 -6.662 1.00 96.31 86 PHE A CA 1
ATOM 644 C C . PHE A 1 86 ? -4.833 -1.295 -6.061 1.00 96.31 86 PHE A C 1
ATOM 646 O O . PHE A 1 86 ? -4.139 -2.275 -5.808 1.00 96.31 86 PHE A O 1
ATOM 653 N N . TYR A 1 87 ? -6.146 -1.301 -5.885 1.00 95.50 87 TYR A N 1
ATOM 654 C CA . TYR A 1 87 ? -6.874 -2.496 -5.475 1.00 95.50 87 TYR A CA 1
ATOM 655 C C . TYR A 1 87 ? -7.421 -3.202 -6.704 1.00 95.50 87 TYR A C 1
ATOM 657 O O . TYR A 1 87 ? -7.906 -2.550 -7.630 1.00 95.50 87 TYR A O 1
ATOM 665 N N . ASP A 1 88 ? -7.359 -4.532 -6.708 1.00 95.44 88 ASP A N 1
ATOM 666 C CA . ASP A 1 88 ? -8.084 -5.282 -7.727 1.00 95.44 88 ASP A CA 1
ATOM 667 C C . ASP A 1 88 ? -9.600 -5.097 -7.581 1.00 95.44 88 ASP A C 1
ATOM 669 O O . ASP A 1 88 ? -10.101 -4.586 -6.575 1.00 95.44 88 ASP A O 1
ATOM 673 N N . ARG A 1 89 ? -10.361 -5.548 -8.582 1.00 94.50 89 ARG A N 1
ATOM 674 C CA . ARG A 1 89 ? -11.824 -5.375 -8.623 1.00 94.50 89 ARG A CA 1
ATOM 675 C C . ARG A 1 89 ? -12.552 -6.007 -7.432 1.00 94.50 89 ARG A C 1
ATOM 677 O O . ARG A 1 89 ? -13.706 -5.677 -7.186 1.00 94.50 89 ARG A O 1
ATOM 684 N N . THR A 1 90 ? -11.902 -6.928 -6.723 1.00 95.06 90 THR A N 1
ATOM 685 C CA . THR A 1 90 ? -12.461 -7.642 -5.569 1.00 95.06 90 THR A CA 1
ATOM 686 C C . THR A 1 90 ? -11.992 -7.076 -4.233 1.00 95.06 90 THR A C 1
ATOM 688 O O . THR A 1 90 ? -12.439 -7.548 -3.192 1.00 95.06 90 THR A O 1
ATOM 691 N N . MET A 1 91 ? -11.063 -6.111 -4.250 1.00 93.00 91 MET A N 1
ATOM 692 C CA . MET A 1 91 ? -10.315 -5.625 -3.086 1.00 93.00 91 MET A CA 1
ATOM 693 C C . MET A 1 91 ? -9.565 -6.731 -2.318 1.00 93.00 91 MET A C 1
ATOM 695 O O . MET A 1 91 ? -9.077 -6.507 -1.214 1.00 93.00 91 MET A O 1
ATOM 699 N N . GLY A 1 92 ? -9.425 -7.928 -2.899 1.00 93.81 92 GLY A N 1
ATOM 700 C CA . GLY A 1 92 ? -8.722 -9.059 -2.291 1.00 93.81 92 GLY A CA 1
ATOM 701 C C . GLY A 1 92 ? -7.203 -8.923 -2.376 1.00 93.81 92 GLY A C 1
ATOM 702 O O . GLY A 1 92 ? -6.473 -9.576 -1.624 1.00 93.81 92 GLY A O 1
ATOM 703 N N . LYS A 1 93 ? -6.716 -8.062 -3.276 1.00 95.06 93 LYS A N 1
ATOM 704 C CA . LYS A 1 93 ? -5.300 -7.733 -3.433 1.00 95.06 93 LYS A CA 1
ATOM 705 C C . LYS A 1 93 ? -5.099 -6.236 -3.606 1.00 95.06 93 LYS A C 1
ATOM 707 O O . LYS A 1 93 ? -5.884 -5.583 -4.293 1.00 95.06 93 LYS A O 1
ATOM 712 N N . ALA A 1 94 ? -4.002 -5.741 -3.048 1.00 95.31 94 ALA A N 1
ATOM 713 C CA . ALA A 1 94 ? -3.490 -4.402 -3.308 1.00 95.31 94 ALA A CA 1
ATOM 714 C C . ALA A 1 94 ? -2.141 -4.496 -4.029 1.00 95.31 94 ALA A C 1
ATOM 716 O O . ALA A 1 94 ? -1.325 -5.364 -3.721 1.00 95.31 94 ALA A O 1
ATOM 717 N N . TYR A 1 95 ? -1.919 -3.610 -4.987 1.00 95.81 95 TYR A N 1
ATOM 718 C CA . TYR A 1 95 ? -0.774 -3.560 -5.880 1.00 95.81 95 TYR A CA 1
ATOM 719 C C . TYR A 1 95 ? -0.065 -2.231 -5.675 1.00 95.81 95 TYR A C 1
ATOM 721 O O . TYR A 1 95 ? -0.683 -1.184 -5.833 1.00 95.81 95 TYR A O 1
ATOM 729 N N . VAL A 1 96 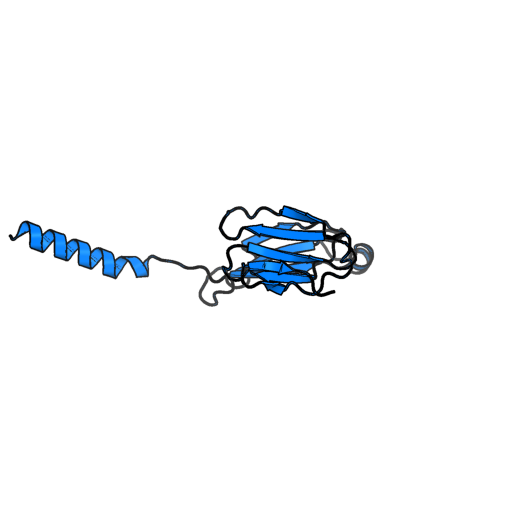? 1.217 -2.269 -5.328 1.00 95.88 96 VAL A N 1
ATOM 730 C CA . VAL A 1 96 ? 2.019 -1.076 -5.058 1.00 95.88 96 VAL A CA 1
ATOM 731 C C . VAL A 1 96 ? 3.053 -0.904 -6.145 1.00 95.88 96 VAL A C 1
ATOM 733 O O . VAL A 1 96 ? 3.936 -1.751 -6.321 1.00 95.88 96 VAL A O 1
ATOM 736 N N . THR A 1 97 ? 2.889 0.176 -6.897 1.00 95.88 97 THR A N 1
ATOM 737 C CA . THR A 1 97 ? 3.762 0.524 -8.010 1.00 95.88 97 THR A CA 1
ATOM 738 C C . THR A 1 97 ? 5.015 1.233 -7.519 1.00 95.88 97 THR A C 1
ATOM 740 O O . THR A 1 97 ? 5.060 1.730 -6.391 1.00 95.88 97 THR A O 1
ATOM 743 N N . ALA A 1 98 ? 6.047 1.264 -8.359 1.00 94.81 98 ALA A N 1
ATOM 744 C CA . ALA A 1 98 ? 7.303 1.922 -8.047 1.00 94.81 98 ALA A CA 1
ATOM 745 C C . ALA A 1 98 ? 7.849 2.707 -9.240 1.00 94.81 98 ALA A C 1
ATOM 747 O O . ALA A 1 98 ? 7.747 2.266 -10.388 1.00 94.81 98 ALA A O 1
ATOM 748 N N . LEU A 1 99 ? 8.489 3.838 -8.947 1.00 93.81 99 LEU A N 1
ATOM 749 C CA . LEU A 1 99 ? 9.256 4.612 -9.920 1.00 93.81 99 LEU A CA 1
ATOM 750 C C . LEU A 1 99 ? 10.741 4.244 -9.864 1.00 93.81 99 LEU A C 1
ATOM 752 O O . LEU A 1 99 ? 11.295 3.925 -8.812 1.00 93.81 99 LEU A O 1
ATOM 756 N N . GLY A 1 100 ? 11.402 4.275 -11.020 1.00 90.81 100 GLY A N 1
ATOM 757 C CA . GLY A 1 100 ? 12.836 4.012 -11.161 1.00 90.81 100 GLY A CA 1
ATOM 758 C C . GLY A 1 100 ? 13.256 2.547 -10.991 1.00 90.81 100 GLY A C 1
ATOM 759 O O . GLY A 1 100 ? 14.433 2.231 -11.175 1.00 90.81 100 GLY A O 1
ATOM 760 N N . LYS A 1 101 ? 12.330 1.634 -10.674 1.00 92.62 101 LYS A N 1
ATOM 761 C CA . LYS A 1 101 ? 12.599 0.197 -10.538 1.00 92.62 101 LYS A CA 1
ATOM 762 C C . LYS A 1 101 ? 11.518 -0.627 -11.238 1.00 92.62 101 LYS A C 1
ATOM 764 O O . LYS A 1 101 ? 10.340 -0.385 -10.999 1.00 92.62 101 LYS A O 1
ATOM 769 N N . PRO A 1 102 ? 11.894 -1.657 -12.020 1.00 93.69 102 PRO A N 1
ATOM 770 C CA . PRO A 1 102 ? 10.946 -2.507 -12.730 1.00 93.69 102 PRO A CA 1
ATOM 771 C C . PRO A 1 102 ? 10.321 -3.571 -11.823 1.00 93.69 102 PRO A C 1
ATOM 773 O O . PRO A 1 102 ? 10.484 -4.777 -12.031 1.00 93.69 102 PRO A O 1
ATOM 776 N N . VAL A 1 103 ? 9.624 -3.117 -10.784 1.00 94.31 103 VAL A N 1
ATOM 777 C CA . VAL A 1 103 ? 9.026 -3.965 -9.756 1.00 94.31 103 VAL A CA 1
ATOM 778 C C . VAL A 1 103 ? 7.616 -3.502 -9.400 1.00 94.31 103 VAL A C 1
ATOM 780 O O . VAL A 1 103 ? 7.336 -2.314 -9.297 1.00 94.31 103 VAL A O 1
ATOM 783 N N . LEU A 1 104 ? 6.742 -4.475 -9.174 1.00 94.62 104 LEU A N 1
ATOM 784 C CA . LEU A 1 104 ? 5.418 -4.310 -8.598 1.00 94.62 104 LEU A CA 1
ATOM 785 C C . LEU A 1 104 ? 5.353 -5.144 -7.326 1.00 94.62 104 LEU A C 1
ATOM 787 O O . LEU A 1 104 ? 5.763 -6.308 -7.320 1.00 94.62 104 LEU A O 1
ATOM 791 N N . TYR A 1 105 ? 4.806 -4.584 -6.260 1.00 94.88 105 TYR A N 1
ATOM 792 C CA . TYR A 1 105 ? 4.534 -5.348 -5.054 1.00 94.88 105 TYR A CA 1
ATOM 793 C C . TYR A 1 105 ? 3.055 -5.656 -4.917 1.00 94.88 105 TYR A C 1
ATOM 795 O O . TYR A 1 105 ? 2.210 -4.869 -5.324 1.00 94.88 105 TYR A O 1
ATOM 803 N N . VAL A 1 106 ? 2.738 -6.815 -4.347 1.00 95.00 106 VAL A N 1
ATOM 804 C CA . VAL A 1 106 ? 1.359 -7.252 -4.131 1.00 95.00 106 VAL A CA 1
ATOM 805 C C . VAL A 1 106 ? 1.158 -7.687 -2.694 1.00 95.00 106 VAL A C 1
ATOM 807 O O . VAL A 1 106 ? 1.947 -8.463 -2.151 1.00 95.00 106 VAL A O 1
ATOM 810 N N . PHE A 1 107 ? 0.052 -7.228 -2.128 1.00 92.19 107 PHE A N 1
ATOM 811 C CA . PHE A 1 107 ? -0.504 -7.648 -0.856 1.00 92.19 107 PHE A CA 1
ATOM 812 C C . PHE A 1 107 ? -1.726 -8.514 -1.105 1.00 92.19 107 PHE A C 1
ATOM 814 O O . PHE A 1 107 ? -2.522 -8.239 -2.003 1.00 92.19 107 PHE A O 1
ATOM 821 N N . LYS A 1 108 ? -1.904 -9.540 -0.279 1.00 93.19 108 LYS A N 1
ATOM 822 C CA . LYS A 1 108 ? -3.198 -10.200 -0.132 1.00 93.19 108 LYS A CA 1
ATOM 823 C C . LYS A 1 108 ? -3.916 -9.570 1.051 1.00 93.19 108 LYS A C 1
ATOM 825 O O . LYS A 1 108 ? -3.402 -9.611 2.165 1.00 93.19 108 LYS A O 1
ATOM 830 N N . MET A 1 109 ? -5.084 -8.993 0.804 1.00 91.38 109 MET A N 1
ATOM 831 C CA . MET A 1 109 ? -5.818 -8.208 1.802 1.00 91.38 109 MET A CA 1
ATOM 832 C C . MET A 1 109 ? -6.543 -9.080 2.832 1.00 91.38 109 MET A C 1
ATOM 834 O O . MET A 1 109 ? -6.951 -8.595 3.879 1.00 91.38 109 MET A O 1
ATOM 838 N N . ASN A 1 110 ? -6.673 -10.376 2.554 1.00 89.56 110 ASN A N 1
ATOM 839 C CA . ASN A 1 110 ? -7.315 -11.363 3.418 1.00 89.56 110 ASN A CA 1
ATOM 840 C C . ASN A 1 110 ? -6.329 -12.192 4.261 1.00 89.56 110 ASN A C 1
ATOM 842 O O . ASN A 1 110 ? -6.751 -13.113 4.956 1.00 89.56 110 ASN A O 1
ATOM 846 N N . GLU A 1 111 ? -5.027 -11.902 4.196 1.00 89.56 111 GLU A N 1
ATOM 847 C CA . GLU A 1 111 ? -3.996 -12.628 4.940 1.00 89.56 111 GLU A CA 1
ATOM 848 C C . GLU A 1 111 ? -3.280 -11.665 5.895 1.00 89.56 111 GLU A C 1
ATOM 850 O O . GLU A 1 111 ? -2.491 -10.821 5.468 1.00 89.56 111 GLU A O 1
ATOM 855 N N . PHE A 1 112 ? -3.548 -11.808 7.199 1.00 83.81 112 PHE A N 1
ATOM 856 C CA . PHE A 1 112 ? -2.847 -11.078 8.254 1.00 83.81 112 PHE A CA 1
ATOM 857 C C . PHE A 1 112 ? -1.819 -11.990 8.955 1.00 83.81 112 PHE A C 1
ATOM 859 O O . PHE A 1 112 ? -2.162 -13.112 9.331 1.00 83.81 112 PHE A O 1
ATOM 866 N N . PRO A 1 113 ? -0.566 -11.540 9.163 1.00 84.81 113 PRO A N 1
ATOM 867 C CA . PRO A 1 113 ? -0.045 -10.226 8.793 1.00 84.81 113 PRO A CA 1
ATOM 868 C C . PRO A 1 113 ? 0.176 -10.127 7.282 1.00 84.81 113 PRO A C 1
ATOM 870 O O . PRO A 1 113 ? 0.564 -11.114 6.655 1.00 84.81 113 PRO A O 1
ATOM 873 N N . TYR A 1 114 ? -0.001 -8.932 6.719 1.00 84.81 114 TYR A N 1
ATOM 874 C CA . TYR A 1 114 ? 0.180 -8.707 5.288 1.00 84.81 114 TYR A CA 1
ATOM 875 C C . TYR A 1 114 ? 1.561 -9.185 4.818 1.00 84.81 114 TYR A C 1
ATOM 877 O O . TYR A 1 114 ? 2.586 -8.934 5.459 1.00 84.81 114 TYR A O 1
ATOM 885 N N . ARG A 1 115 ? 1.594 -9.925 3.706 1.00 81.88 115 ARG A N 1
ATOM 886 C CA . ARG A 1 115 ? 2.828 -10.450 3.107 1.00 81.88 115 ARG A CA 1
ATOM 887 C C . ARG A 1 115 ? 3.080 -9.771 1.773 1.00 81.88 115 ARG A C 1
ATOM 889 O O . ARG A 1 115 ? 2.273 -9.891 0.854 1.00 81.88 115 ARG A O 1
ATOM 896 N N . LEU A 1 116 ? 4.222 -9.097 1.682 1.00 87.50 116 LEU A N 1
ATOM 897 C CA . LEU A 1 116 ? 4.690 -8.450 0.467 1.00 87.50 116 LEU A CA 1
ATOM 898 C C . LEU A 1 116 ? 5.191 -9.508 -0.522 1.00 87.50 116 LEU A C 1
ATOM 900 O O . LEU A 1 116 ? 6.145 -10.233 -0.232 1.00 87.50 116 LEU A O 1
ATOM 904 N N . LYS A 1 117 ? 4.580 -9.583 -1.704 1.00 93.44 117 LYS A N 1
ATOM 905 C CA . LYS A 1 117 ? 5.089 -10.396 -2.811 1.00 93.44 117 LYS A CA 1
ATOM 906 C C . LYS A 1 117 ? 5.615 -9.503 -3.923 1.00 93.44 117 LYS A C 1
ATOM 908 O O . LYS A 1 117 ? 4.883 -8.671 -4.448 1.00 93.44 117 LYS A O 1
ATOM 913 N N . ARG A 1 118 ? 6.868 -9.725 -4.313 1.00 93.88 118 ARG A N 1
ATOM 914 C CA . ARG A 1 118 ? 7.494 -9.080 -5.468 1.00 93.88 118 ARG A CA 1
ATOM 915 C C . ARG A 1 118 ? 7.008 -9.702 -6.781 1.00 93.88 118 ARG A C 1
ATOM 917 O O . ARG A 1 118 ? 6.930 -10.926 -6.894 1.00 93.88 118 ARG A O 1
ATOM 924 N N . ILE A 1 119 ? 6.736 -8.859 -7.769 1.00 93.25 119 ILE A N 1
ATOM 925 C CA . ILE A 1 119 ? 6.496 -9.217 -9.166 1.00 93.25 119 ILE A CA 1
ATOM 926 C C . ILE A 1 119 ? 7.434 -8.365 -10.020 1.00 93.25 119 ILE A C 1
ATOM 928 O O . ILE A 1 119 ? 7.404 -7.139 -9.946 1.00 93.25 119 ILE A O 1
ATOM 932 N N . ASP A 1 120 ? 8.274 -9.006 -10.827 1.00 93.44 120 ASP A N 1
ATOM 933 C CA . ASP A 1 120 ? 9.145 -8.286 -11.752 1.00 93.44 120 ASP A CA 1
ATOM 934 C C . ASP A 1 120 ? 8.353 -7.819 -12.978 1.00 93.44 120 ASP A C 1
ATOM 936 O O . ASP A 1 120 ? 7.623 -8.593 -13.603 1.00 93.44 120 ASP A O 1
ATOM 940 N N . VAL A 1 121 ? 8.520 -6.545 -13.333 1.00 91.81 121 VAL A N 1
ATOM 941 C CA . VAL A 1 121 ? 7.862 -5.897 -14.476 1.00 91.81 121 VAL A CA 1
ATOM 942 C C . VAL A 1 121 ? 8.932 -5.290 -15.390 1.00 91.81 121 VAL A C 1
ATOM 944 O O . VAL A 1 121 ? 9.032 -4.076 -15.529 1.00 91.81 121 VAL A O 1
ATOM 947 N N . PRO A 1 122 ? 9.777 -6.123 -16.032 1.00 89.50 122 PRO A N 1
ATOM 948 C CA . PRO A 1 122 ? 11.080 -5.730 -16.590 1.00 89.50 122 PRO A CA 1
ATOM 949 C C . PRO A 1 122 ? 11.060 -4.600 -17.630 1.00 89.50 122 PRO A C 1
ATOM 951 O O . PRO A 1 122 ? 12.100 -4.015 -17.909 1.00 89.50 122 PRO A O 1
ATOM 954 N N . LYS A 1 123 ? 9.902 -4.292 -18.222 1.00 87.69 123 LYS A N 1
ATOM 955 C CA . LYS A 1 123 ? 9.738 -3.233 -19.233 1.00 87.69 123 LYS A CA 1
ATOM 956 C C . LYS A 1 123 ? 9.072 -1.961 -18.694 1.00 87.69 123 LYS A C 1
ATOM 958 O O . LYS A 1 123 ? 8.830 -1.048 -19.471 1.00 87.69 123 LYS A O 1
ATOM 963 N N . CYS A 1 124 ? 8.756 -1.904 -17.403 1.00 87.50 124 CYS A N 1
ATOM 964 C CA . CYS A 1 124 ? 8.035 -0.802 -16.774 1.00 87.50 124 CYS A CA 1
ATOM 965 C C . CYS A 1 124 ? 8.912 -0.196 -15.677 1.00 87.50 124 CYS A C 1
ATOM 967 O O . CYS A 1 124 ? 8.948 -0.701 -14.564 1.00 87.50 124 CYS A O 1
ATOM 969 N N . VAL A 1 125 ? 9.677 0.844 -16.013 1.00 88.88 125 VAL A N 1
ATOM 970 C CA . VAL A 1 125 ? 10.573 1.526 -15.056 1.00 88.88 125 VAL A CA 1
ATOM 971 C C . VAL A 1 125 ? 9.847 2.647 -14.308 1.00 88.88 125 VAL A C 1
ATOM 973 O O . VAL A 1 125 ? 10.205 2.949 -13.175 1.00 88.88 125 VAL A O 1
ATOM 976 N N . MET A 1 126 ? 8.823 3.239 -14.925 1.00 91.69 126 MET A N 1
ATOM 977 C CA . MET A 1 126 ? 7.952 4.247 -14.320 1.00 91.69 126 MET A CA 1
ATOM 978 C C . MET A 1 126 ? 6.577 3.628 -14.092 1.00 91.69 126 MET A C 1
ATOM 980 O O . MET A 1 126 ? 5.678 3.757 -14.920 1.00 91.69 126 MET A O 1
ATOM 984 N N . GLY A 1 127 ? 6.446 2.862 -13.009 1.00 89.56 127 GLY A N 1
ATOM 985 C CA . GLY A 1 127 ? 5.173 2.278 -12.611 1.00 89.56 127 GLY A CA 1
ATOM 986 C C . GLY A 1 127 ? 4.245 3.350 -12.052 1.00 89.56 127 GLY A C 1
ATOM 987 O O . GLY A 1 127 ? 4.170 3.524 -10.841 1.00 89.56 127 GLY A O 1
ATOM 988 N N . GLU A 1 128 ? 3.548 4.058 -12.931 1.00 91.50 128 GLU A N 1
ATOM 989 C CA . GLU A 1 128 ? 2.545 5.055 -12.547 1.00 91.50 128 GLU A CA 1
ATOM 990 C C . GLU A 1 128 ? 1.217 4.361 -12.245 1.00 91.50 128 GLU A C 1
ATOM 992 O O . GLU A 1 128 ? 0.744 4.350 -11.111 1.00 91.50 128 GLU A O 1
ATOM 997 N N . ASP A 1 129 ? 0.666 3.680 -13.247 1.00 92.00 129 ASP A N 1
ATOM 998 C CA . ASP A 1 129 ? -0.690 3.154 -13.203 1.00 92.00 129 ASP A CA 1
ATOM 999 C C . ASP A 1 129 ? -0.739 1.629 -13.293 1.00 92.00 129 ASP A C 1
ATOM 1001 O O . ASP A 1 129 ? 0.077 0.979 -13.953 1.00 92.00 129 ASP A O 1
ATOM 1005 N N . VAL A 1 130 ? -1.767 1.052 -12.671 1.00 92.81 130 VAL A N 1
ATOM 1006 C CA . VAL A 1 130 ? -2.196 -0.327 -12.907 1.00 92.81 130 VAL A CA 1
ATOM 1007 C C . VAL A 1 130 ? -3.648 -0.297 -13.342 1.00 92.81 130 VAL A C 1
ATOM 1009 O O . VAL A 1 130 ? -4.511 0.246 -12.655 1.00 92.81 130 VAL A O 1
ATOM 1012 N N . VAL A 1 131 ? -3.926 -0.935 -14.472 1.00 92.69 131 VAL A N 1
ATOM 1013 C CA . VAL A 1 131 ? -5.292 -1.180 -14.934 1.00 92.69 131 VAL A CA 1
ATOM 1014 C C . VAL A 1 131 ? -5.616 -2.661 -14.805 1.00 92.69 131 VAL A C 1
ATOM 1016 O O . VAL A 1 131 ? -4.740 -3.517 -14.926 1.00 92.69 131 VAL A O 1
ATO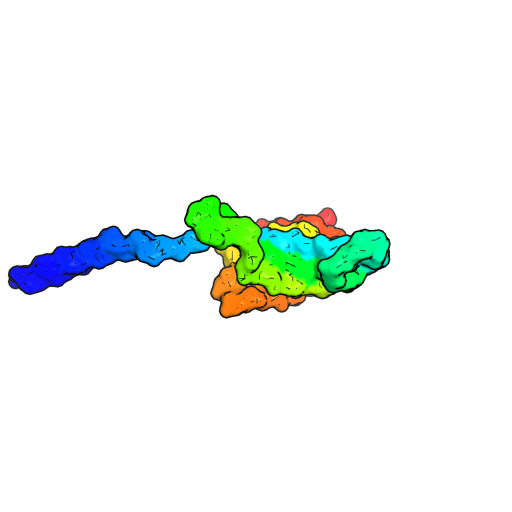M 1019 N N . PHE A 1 132 ? -6.886 -2.975 -14.566 1.00 93.75 132 PHE A N 1
ATOM 1020 C CA . PHE A 1 132 ? -7.350 -4.354 -14.432 1.00 93.75 132 PHE A CA 1
ATOM 1021 C C . PHE A 1 132 ? -8.264 -4.722 -15.594 1.00 93.75 132 PHE A C 1
ATOM 1023 O O . PHE A 1 132 ? -9.289 -4.068 -15.826 1.00 93.75 132 PHE A O 1
ATOM 1030 N N . SER A 1 133 ? -7.917 -5.800 -16.295 1.00 92.44 133 SER A N 1
ATOM 1031 C CA . SER A 1 133 ? -8.759 -6.404 -17.330 1.00 92.44 133 SER A CA 1
ATOM 1032 C C . SER A 1 133 ? -10.111 -6.869 -16.770 1.00 92.44 133 SER A C 1
ATOM 1034 O O . SER A 1 133 ? -10.349 -6.863 -15.556 1.00 92.44 133 SER A O 1
ATOM 1036 N N . GLU A 1 134 ? -11.016 -7.286 -17.658 1.00 93.69 134 GLU A N 1
ATOM 1037 C CA . GLU A 1 134 ? -12.311 -7.860 -17.266 1.00 93.69 134 GLU A CA 1
ATOM 1038 C C . GLU A 1 134 ? -12.149 -9.116 -16.398 1.00 93.69 134 GLU A C 1
ATOM 1040 O O . GLU A 1 134 ? -12.854 -9.268 -15.404 1.00 93.69 134 GLU A O 1
ATOM 1045 N N . ASP A 1 135 ? -11.154 -9.960 -16.692 1.00 94.25 135 ASP A N 1
ATOM 1046 C CA . ASP A 1 135 ? -10.796 -11.140 -15.891 1.00 94.25 135 ASP A CA 1
ATOM 1047 C C . ASP A 1 135 ? -9.912 -10.815 -14.665 1.00 94.25 135 ASP A C 1
ATOM 1049 O O . ASP A 1 135 ? -9.295 -11.705 -14.079 1.00 94.25 135 ASP A O 1
ATOM 1053 N N . ASN A 1 136 ? -9.873 -9.541 -14.253 1.00 92.75 136 ASN A N 1
ATOM 1054 C CA . ASN A 1 136 ? -9.202 -9.028 -13.055 1.00 92.75 136 ASN A CA 1
ATOM 1055 C C . ASN A 1 136 ? -7.679 -9.275 -13.010 1.00 92.75 136 ASN A C 1
ATOM 1057 O O . ASN A 1 136 ? -7.084 -9.416 -11.938 1.00 92.75 136 ASN A O 1
ATOM 1061 N N . LYS A 1 137 ? -7.021 -9.326 -14.172 1.00 90.81 137 LYS A N 1
ATOM 1062 C CA . LYS A 1 137 ? -5.558 -9.397 -14.263 1.00 90.81 137 LYS A CA 1
ATOM 1063 C C . LYS A 1 137 ? -4.966 -7.987 -14.339 1.00 90.81 137 LYS A C 1
ATOM 1065 O O . LYS A 1 137 ? -5.493 -7.151 -15.075 1.00 90.81 137 LYS A O 1
ATOM 1070 N N . PRO A 1 138 ? -3.872 -7.710 -13.608 1.00 90.06 138 PRO A N 1
ATOM 1071 C CA . PRO A 1 138 ? -3.199 -6.422 -13.683 1.00 90.06 138 PRO A CA 1
ATOM 1072 C C . PRO A 1 138 ? -2.453 -6.290 -15.015 1.00 90.06 138 PRO A C 1
ATOM 1074 O O . PRO A 1 138 ? -1.781 -7.223 -15.462 1.00 90.06 138 PRO A O 1
ATOM 1077 N N . ALA A 1 139 ? -2.528 -5.109 -15.612 1.00 85.56 139 ALA A N 1
ATOM 1078 C CA . ALA A 1 139 ? -1.730 -4.695 -16.751 1.00 85.56 139 ALA A CA 1
ATOM 1079 C C . ALA A 1 139 ? -1.171 -3.291 -16.501 1.00 85.56 139 ALA A C 1
ATOM 1081 O O . ALA A 1 139 ? -1.814 -2.455 -15.866 1.00 85.56 139 ALA A O 1
ATOM 1082 N N . PHE A 1 140 ? 0.028 -3.042 -17.021 1.00 79.69 140 PHE A N 1
ATOM 1083 C CA . PHE A 1 140 ? 0.637 -1.718 -17.016 1.00 79.69 140 PHE A CA 1
ATOM 1084 C C . PHE A 1 140 ? 0.321 -1.047 -18.349 1.00 79.69 140 PHE A C 1
ATOM 1086 O O . PHE A 1 140 ? 0.607 -1.654 -19.392 1.00 79.69 140 PHE A O 1
ATOM 1093 N N . PRO A 1 141 ? -0.279 0.155 -18.349 1.00 68.94 141 PRO A N 1
ATOM 1094 C CA . PRO A 1 141 ? -0.348 0.946 -19.564 1.00 68.94 141 PRO A CA 1
ATOM 1095 C C . PRO A 1 141 ? 1.081 1.194 -20.067 1.00 68.94 141 PRO A C 1
ATOM 1097 O O . PRO A 1 141 ? 2.017 1.347 -19.280 1.00 68.94 141 PRO A O 1
ATOM 1100 N N . LYS A 1 142 ? 1.250 1.088 -21.385 1.00 58.75 142 LYS A N 1
ATOM 1101 C CA . LYS A 1 142 ? 2.540 1.290 -22.050 1.00 58.75 142 LYS A CA 1
ATOM 1102 C C . LYS A 1 142 ? 2.873 2.766 -22.164 1.00 58.75 142 LYS A C 1
ATOM 1104 O O . LYS A 1 142 ? 1.918 3.537 -22.400 1.00 58.75 142 LYS A O 1
#

Sequence (142 aa):
MRPLISCLAMALVVVFAAPKFAKSEILAMMNYESKPADSLKALKLTGARERREGIAIIDVDPNAPTFGKILADIPLPADLVAHHIFYDRTMGKAYVTALGKPVLYVFKMNEFPYRLKRIDVPKCVMGEDVVFSEDNKPAFPK